Protein AF-A0A3C1U061-F1 (afdb_monomer_lite)

Structure (mmCIF, N/CA/C/O backbone):
data_AF-A0A3C1U061-F1
#
_entry.id   AF-A0A3C1U061-F1
#
loop_
_atom_site.group_PDB
_atom_site.id
_atom_site.type_symbol
_atom_site.label_atom_id
_atom_site.label_alt_id
_atom_site.label_comp_id
_atom_site.label_asym_id
_atom_site.label_entity_id
_atom_site.label_seq_id
_atom_site.pdbx_PDB_ins_code
_atom_site.Cartn_x
_atom_site.Cartn_y
_atom_site.Cartn_z
_atom_site.occupancy
_atom_site.B_iso_or_equiv
_atom_site.auth_seq_id
_atom_site.auth_comp_id
_atom_site.auth_asym_id
_atom_site.auth_atom_id
_atom_site.pdbx_PDB_model_num
ATOM 1 N N . VAL A 1 1 ? 3.618 -9.344 3.470 1.00 95.88 1 VAL A N 1
ATOM 2 C CA . VAL A 1 1 ? 4.901 -8.644 3.157 1.00 95.88 1 VAL A CA 1
ATOM 3 C C . VAL A 1 1 ? 5.722 -9.287 2.033 1.00 95.88 1 VAL A C 1
ATOM 5 O O . VAL A 1 1 ? 5.804 -8.674 0.985 1.00 95.88 1 VAL A O 1
ATOM 8 N N . HIS A 1 2 ? 6.323 -10.475 2.186 1.00 97.38 2 HIS A N 1
ATOM 9 C CA . HIS A 1 2 ? 7.263 -11.054 1.194 1.00 97.38 2 HIS A CA 1
ATOM 10 C C . HIS A 1 2 ? 6.596 -11.769 -0.002 1.00 97.38 2 HIS A C 1
ATOM 12 O O . HIS A 1 2 ? 7.195 -12.647 -0.610 1.00 97.38 2 HIS A O 1
ATOM 18 N N . ALA A 1 3 ? 5.347 -11.420 -0.317 1.00 97.56 3 ALA A N 1
ATOM 19 C CA . ALA A 1 3 ? 4.563 -12.103 -1.348 1.00 97.56 3 ALA A CA 1
ATOM 20 C C . ALA A 1 3 ? 3.864 -11.158 -2.334 1.00 97.56 3 ALA A C 1
ATOM 22 O O . ALA A 1 3 ? 3.683 -11.499 -3.498 1.00 97.56 3 ALA A O 1
ATOM 23 N N . VAL A 1 4 ? 3.451 -9.978 -1.871 1.00 97.56 4 VAL A N 1
ATOM 24 C CA . VAL A 1 4 ? 2.769 -8.980 -2.705 1.00 97.56 4 VAL A CA 1
ATOM 25 C C . VAL A 1 4 ? 3.698 -8.515 -3.832 1.00 97.56 4 VAL A C 1
ATOM 27 O O . VAL A 1 4 ? 4.898 -8.367 -3.612 1.00 97.56 4 VAL A O 1
ATOM 30 N N . GLY A 1 5 ? 3.155 -8.356 -5.037 1.00 97.19 5 GLY A N 1
ATOM 31 C CA . GLY A 1 5 ? 3.887 -8.118 -6.286 1.00 97.19 5 GLY A CA 1
ATOM 32 C C . GLY A 1 5 ? 4.450 -9.385 -6.947 1.00 97.19 5 GLY A C 1
ATOM 33 O O . GLY A 1 5 ? 4.489 -9.456 -8.173 1.00 97.19 5 GLY A O 1
ATOM 34 N N . MET A 1 6 ? 4.811 -10.407 -6.161 1.00 97.25 6 MET A N 1
ATOM 35 C CA . MET A 1 6 ? 5.589 -11.561 -6.644 1.00 97.25 6 MET A CA 1
ATOM 36 C C . MET A 1 6 ? 4.797 -12.868 -6.784 1.00 97.25 6 MET A C 1
ATOM 38 O O . MET A 1 6 ? 5.207 -13.761 -7.512 1.00 97.25 6 MET A O 1
ATOM 42 N N . TYR A 1 7 ? 3.658 -13.004 -6.102 1.00 96.94 7 TYR A N 1
ATOM 43 C CA . TYR A 1 7 ? 2.848 -14.226 -6.126 1.00 96.94 7 TYR A CA 1
ATOM 44 C C . TYR A 1 7 ? 1.411 -13.927 -6.556 1.00 96.94 7 TYR A C 1
ATOM 46 O O . TYR A 1 7 ? 0.850 -12.889 -6.204 1.00 96.94 7 TYR A O 1
ATOM 54 N N . GLY A 1 8 ? 0.803 -14.880 -7.260 1.00 95.69 8 GLY A N 1
ATOM 55 C CA . GLY A 1 8 ? -0.548 -14.778 -7.808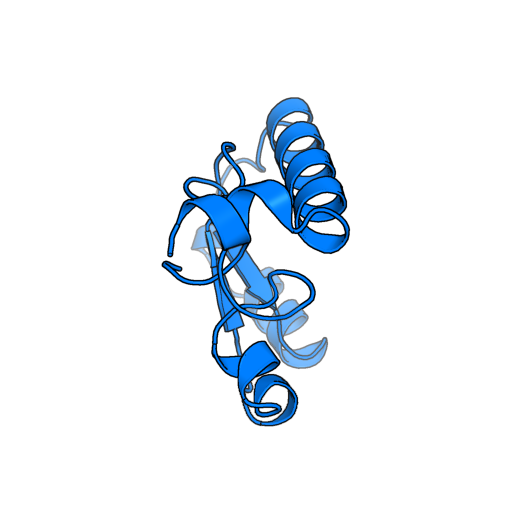 1.00 95.69 8 GLY A CA 1
ATOM 56 C C . GLY A 1 8 ? -0.554 -14.081 -9.164 1.00 95.69 8 GLY A C 1
ATOM 57 O O . GLY A 1 8 ? 0.339 -13.291 -9.462 1.00 95.69 8 GLY A O 1
ATOM 58 N N . HIS A 1 9 ? -1.572 -14.372 -9.976 1.00 94.94 9 HIS A N 1
ATOM 59 C CA . HIS A 1 9 ? -1.650 -13.887 -11.357 1.00 94.94 9 HIS A CA 1
ATOM 60 C C . HIS A 1 9 ? -1.540 -12.359 -11.461 1.00 94.94 9 HIS A C 1
ATOM 62 O O . HIS A 1 9 ? -0.871 -11.860 -12.353 1.00 94.94 9 HIS A O 1
ATOM 68 N N . GLU A 1 10 ? -2.128 -11.629 -10.513 1.00 96.88 10 GLU A N 1
ATOM 69 C CA . GLU A 1 10 ? -2.100 -10.161 -10.462 1.00 96.88 10 GLU A CA 1
ATOM 70 C C . GLU A 1 10 ? -1.136 -9.604 -9.392 1.00 96.88 10 GLU A C 1
ATOM 72 O O . GLU A 1 10 ? -1.244 -8.449 -8.984 1.00 96.88 10 GLU A O 1
ATOM 77 N N . GLY A 1 11 ? -0.231 -10.426 -8.846 1.00 97.25 11 GLY A N 1
ATOM 78 C CA . GLY A 1 11 ? 0.666 -10.003 -7.764 1.00 97.25 11 GLY A CA 1
ATOM 79 C C . GLY A 1 11 ? -0.028 -9.782 -6.408 1.00 97.25 11 GLY A C 1
ATOM 80 O O . GLY A 1 11 ? 0.536 -9.138 -5.522 1.00 97.25 11 GLY A O 1
ATOM 81 N N . GLY A 1 12 ? -1.239 -10.313 -6.207 1.00 96.81 12 GLY A N 1
ATOM 82 C CA . GLY A 1 12 ? -2.004 -10.182 -4.955 1.00 96.81 12 GLY A CA 1
ATOM 83 C C . GLY A 1 12 ? -1.419 -10.939 -3.749 1.00 96.81 12 GLY A C 1
ATOM 84 O O . GLY A 1 12 ? -1.894 -10.794 -2.625 1.00 96.81 12 GLY A O 1
ATOM 85 N N . GLY A 1 13 ? -0.376 -11.743 -3.953 1.00 97.88 13 GLY A N 1
ATOM 86 C CA . GLY A 1 13 ? 0.262 -12.565 -2.931 1.00 97.88 13 GLY A CA 1
ATOM 87 C C . GLY A 1 13 ? -0.265 -14.003 -2.882 1.00 97.88 13 GLY A C 1
ATOM 88 O O . GLY A 1 13 ? -1.108 -14.424 -3.672 1.00 97.88 13 GLY A O 1
ATOM 89 N N . VAL A 1 14 ? 0.245 -14.780 -1.923 1.00 97.81 14 VAL A N 1
ATOM 90 C CA . VAL A 1 14 ? -0.052 -16.221 -1.799 1.00 97.81 14 VAL A CA 1
ATOM 91 C C . VAL A 1 14 ? -1.528 -16.492 -1.494 1.00 97.81 14 VAL A C 1
ATOM 93 O O . VAL A 1 14 ? -2.079 -17.464 -1.999 1.00 97.81 14 VAL A O 1
ATOM 96 N N . ALA A 1 15 ? -2.189 -15.635 -0.710 1.00 97.75 15 ALA A N 1
ATOM 97 C CA . ALA A 1 15 ? -3.617 -15.789 -0.427 1.00 97.75 15 ALA A CA 1
ATOM 98 C C . ALA A 1 15 ? -4.457 -15.676 -1.711 1.00 97.75 15 ALA A C 1
ATOM 100 O O . ALA A 1 15 ? -5.291 -16.540 -1.967 1.00 97.75 15 ALA A O 1
ATOM 101 N N . ALA A 1 16 ? -4.173 -14.681 -2.560 1.00 96.88 16 ALA A N 1
ATOM 102 C CA . ALA A 1 16 ? -4.819 -14.532 -3.864 1.00 96.88 16 ALA A CA 1
ATOM 103 C C . ALA A 1 16 ? -4.489 -15.704 -4.803 1.00 96.88 16 ALA A C 1
ATOM 105 O O . ALA A 1 16 ? -5.387 -16.262 -5.423 1.00 96.88 16 ALA A O 1
ATOM 106 N N . MET A 1 17 ? -3.223 -16.141 -4.849 1.00 96.88 17 MET A N 1
ATOM 107 C CA . MET A 1 17 ? -2.800 -17.318 -5.626 1.00 96.88 17 MET A CA 1
ATOM 108 C C . MET A 1 17 ? -3.581 -18.585 -5.247 1.00 96.88 17 MET A C 1
ATOM 110 O O . MET A 1 17 ? -3.882 -19.401 -6.110 1.00 96.88 17 MET A O 1
ATOM 114 N N . ARG A 1 18 ? -3.894 -18.759 -3.959 1.00 98.00 18 ARG A N 1
ATOM 115 C CA . ARG A 1 18 ? -4.617 -19.928 -3.440 1.00 98.00 18 ARG A CA 1
ATOM 116 C C . ARG A 1 18 ? -6.141 -19.766 -3.447 1.00 98.00 18 ARG A C 1
ATOM 118 O O . ARG A 1 18 ? -6.822 -20.673 -2.987 1.00 98.00 18 ARG A O 1
ATOM 125 N N . GLY A 1 19 ? -6.677 -18.635 -3.915 1.00 97.69 19 GLY A N 1
ATOM 126 C CA . GLY A 1 19 ? -8.117 -18.353 -3.861 1.00 97.69 19 GLY A CA 1
ATOM 127 C C . GLY A 1 19 ? -8.664 -18.200 -2.435 1.00 97.69 19 GLY A C 1
ATOM 128 O O . GLY A 1 19 ? -9.833 -18.467 -2.188 1.00 97.69 19 GLY A O 1
ATOM 129 N N . LEU A 1 20 ? -7.812 -17.809 -1.483 1.00 98.00 20 LEU A N 1
ATOM 130 C CA . LEU A 1 20 ? -8.154 -17.669 -0.062 1.00 98.00 20 LEU A CA 1
ATOM 131 C C . LEU A 1 20 ? -8.242 -16.206 0.389 1.00 98.00 20 LEU A C 1
ATOM 133 O O . LEU A 1 20 ? -8.460 -15.965 1.568 1.00 98.00 20 LEU A O 1
ATOM 137 N N . ALA A 1 21 ? -8.038 -15.232 -0.506 1.00 95.81 21 ALA A N 1
ATOM 138 C CA . ALA A 1 21 ? -7.982 -13.813 -0.141 1.00 95.81 21 ALA A CA 1
ATOM 139 C C . ALA A 1 21 ? -9.245 -13.339 0.601 1.00 95.81 21 ALA A C 1
ATOM 141 O O . ALA A 1 21 ? -9.118 -12.656 1.611 1.00 95.81 21 ALA A O 1
ATOM 142 N N . ASP A 1 22 ? -10.426 -13.790 0.171 1.00 96.25 22 ASP A N 1
ATOM 143 C CA . ASP A 1 22 ? -11.714 -13.420 0.778 1.00 96.25 22 ASP A CA 1
ATOM 144 C C . ASP A 1 22 ? -11.966 -14.073 2.150 1.00 96.25 22 ASP A C 1
ATOM 146 O O . ASP A 1 22 ? -12.921 -13.725 2.837 1.00 96.25 22 ASP A O 1
ATOM 150 N N . GLN A 1 23 ? -11.117 -15.021 2.566 1.00 97.62 23 GLN A N 1
ATOM 151 C CA . GL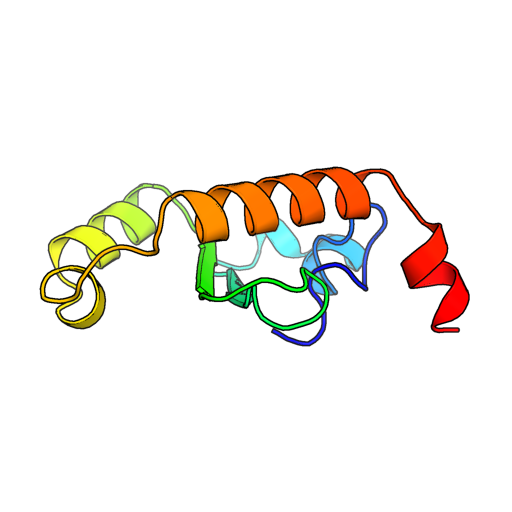N A 1 23 ? -11.171 -15.662 3.887 1.00 97.62 23 GLN A CA 1
ATOM 152 C C . GLN A 1 23 ? -10.218 -15.002 4.896 1.00 97.62 23 GLN A C 1
ATOM 154 O O . GLN A 1 23 ? -10.122 -15.456 6.034 1.00 97.62 23 GLN A O 1
ATOM 159 N N . ILE A 1 24 ? -9.468 -13.974 4.482 1.00 98.12 24 ILE A N 1
ATOM 160 C CA . ILE A 1 24 ? -8.520 -13.262 5.338 1.00 98.12 24 ILE A CA 1
ATOM 161 C C . ILE A 1 24 ? -9.115 -11.908 5.722 1.00 98.12 24 ILE A C 1
ATOM 163 O O . ILE A 1 24 ? -9.258 -11.034 4.873 1.00 98.12 24 ILE A O 1
ATOM 167 N N . ASP A 1 25 ? -9.390 -11.704 7.012 1.00 98.50 25 ASP A N 1
ATOM 168 C CA . ASP A 1 25 ? -10.003 -10.461 7.504 1.00 98.50 25 ASP A CA 1
ATOM 169 C C . ASP A 1 25 ? -9.132 -9.218 7.259 1.00 98.50 25 ASP A C 1
ATOM 171 O O . ASP A 1 25 ? -9.638 -8.138 6.951 1.00 98.50 25 ASP A O 1
ATOM 175 N N . ILE A 1 26 ? -7.810 -9.361 7.423 1.00 98.62 26 ILE A N 1
ATOM 176 C CA . ILE A 1 26 ? -6.833 -8.280 7.254 1.00 98.62 26 ILE A CA 1
ATOM 177 C C . ILE A 1 26 ? -5.596 -8.806 6.529 1.00 98.62 26 ILE A C 1
ATOM 179 O O . ILE A 1 26 ? -4.849 -9.636 7.050 1.00 98.62 26 ILE A O 1
ATOM 183 N N . ILE A 1 27 ? -5.310 -8.249 5.354 1.00 98.62 27 ILE A N 1
ATOM 184 C CA . ILE A 1 27 ? -4.060 -8.481 4.628 1.00 98.62 27 ILE A CA 1
ATOM 185 C C . ILE A 1 27 ? -3.130 -7.290 4.849 1.00 98.62 27 ILE A C 1
ATOM 187 O O . ILE A 1 27 ? -3.451 -6.162 4.485 1.00 98.62 27 ILE A O 1
ATOM 191 N N . GLN A 1 28 ? -1.940 -7.545 5.398 1.00 98.50 28 GLN A N 1
ATOM 192 C CA . GLN A 1 28 ? -0.909 -6.526 5.602 1.00 98.50 28 GLN A CA 1
ATOM 193 C C . GLN A 1 28 ? 0.224 -6.643 4.566 1.00 98.50 28 GLN A C 1
ATOM 195 O O . GLN A 1 28 ? 0.852 -7.696 4.373 1.00 98.50 28 GLN A O 1
ATOM 200 N N . GLY A 1 29 ? 0.522 -5.521 3.908 1.00 98.44 29 GLY A N 1
ATOM 201 C CA . GLY A 1 29 ? 1.539 -5.417 2.864 1.00 98.44 29 GLY A CA 1
ATOM 202 C C . GLY A 1 29 ? 2.533 -4.281 3.090 1.00 98.44 29 GLY A C 1
ATOM 203 O O . GLY A 1 29 ? 2.293 -3.339 3.844 1.00 98.44 29 GLY A O 1
ATOM 204 N N . THR A 1 30 ? 3.682 -4.379 2.418 1.00 98.56 30 THR A N 1
ATOM 205 C CA . THR A 1 30 ? 4.672 -3.296 2.343 1.00 98.56 30 THR A CA 1
ATOM 206 C C . THR A 1 30 ? 4.758 -2.788 0.916 1.00 98.56 30 THR A C 1
ATOM 208 O O . THR A 1 30 ? 4.627 -3.578 -0.015 1.00 98.56 30 THR A O 1
ATOM 211 N N . LEU A 1 31 ? 5.032 -1.497 0.764 1.00 98.62 31 LEU A N 1
ATOM 212 C CA . LEU A 1 31 ? 5.362 -0.848 -0.502 1.00 98.62 31 LEU A CA 1
ATOM 213 C C . LEU A 1 31 ? 6.882 -0.819 -0.754 1.00 98.62 31 LEU A C 1
ATOM 215 O O . LEU A 1 31 ? 7.312 -0.512 -1.857 1.00 98.62 31 LEU A O 1
ATOM 219 N N . GLY A 1 32 ? 7.702 -1.176 0.243 1.00 98.00 32 GLY A N 1
ATOM 220 C CA . GLY A 1 32 ? 9.167 -1.067 0.192 1.00 98.00 32 GLY A CA 1
ATOM 221 C C . GLY A 1 32 ? 9.929 -2.320 -0.227 1.00 98.00 32 GLY A C 1
ATOM 222 O O . GLY A 1 32 ? 11.093 -2.466 0.127 1.00 98.00 32 GLY A O 1
ATOM 223 N N . LYS A 1 33 ? 9.276 -3.266 -0.910 1.00 97.56 33 LYS A N 1
ATOM 224 C CA . LYS A 1 33 ? 9.923 -4.478 -1.446 1.00 97.56 33 LYS A CA 1
ATOM 225 C C . LYS A 1 33 ? 9.678 -4.590 -2.944 1.00 97.56 33 LYS A C 1
ATOM 227 O O . LYS A 1 33 ? 10.193 -3.764 -3.682 1.00 97.56 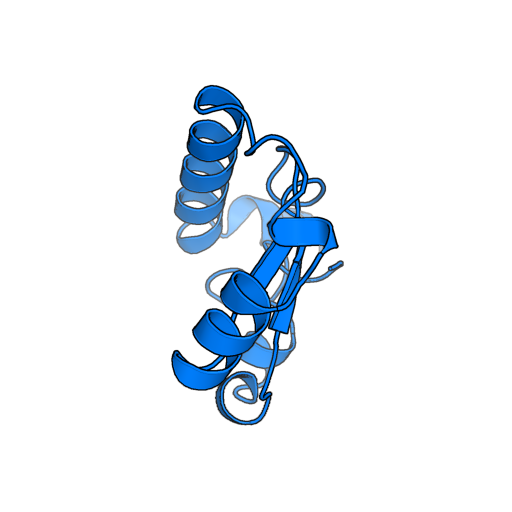33 LYS A O 1
ATOM 232 N N . ALA A 1 34 ? 8.851 -5.539 -3.383 1.00 97.38 34 ALA A N 1
ATOM 233 C CA . ALA A 1 34 ? 8.541 -5.739 -4.799 1.00 97.38 34 ALA A CA 1
ATOM 234 C C . ALA A 1 34 ? 8.040 -4.457 -5.491 1.00 97.38 34 ALA A C 1
ATOM 236 O O . ALA A 1 34 ? 8.364 -4.215 -6.643 1.00 97.38 34 ALA A O 1
ATOM 237 N N . PHE A 1 35 ? 7.307 -3.601 -4.770 1.00 98.25 35 PHE A N 1
ATOM 238 C CA . PHE A 1 35 ? 6.801 -2.333 -5.304 1.00 98.25 35 PHE A CA 1
ATOM 239 C C . PHE A 1 35 ? 7.834 -1.188 -5.355 1.00 98.25 35 PHE A C 1
ATOM 241 O O . PHE A 1 35 ? 7.503 -0.118 -5.852 1.00 98.25 35 PHE A O 1
ATOM 248 N N . GLY A 1 36 ? 9.053 -1.369 -4.832 1.00 97.31 36 GLY A N 1
ATOM 249 C CA . GLY A 1 36 ? 10.165 -0.420 -4.998 1.00 97.31 36 GLY A CA 1
ATOM 250 C C . GLY A 1 36 ? 9.967 0.990 -4.417 1.00 97.31 36 GLY A C 1
ATOM 251 O O . GLY A 1 36 ? 10.710 1.896 -4.780 1.00 97.31 36 GLY A O 1
ATOM 252 N N . ALA A 1 37 ? 8.979 1.198 -3.543 1.00 98.06 37 ALA A N 1
ATOM 253 C CA . ALA A 1 37 ? 8.648 2.495 -2.951 1.00 98.06 37 ALA A CA 1
ATOM 254 C C . ALA A 1 37 ? 8.904 2.490 -1.430 1.00 98.06 37 ALA A C 1
ATOM 256 O O . ALA A 1 37 ? 9.847 1.869 -0.947 1.00 98.06 37 ALA A O 1
ATOM 257 N N . ALA A 1 38 ? 8.080 3.187 -0.645 1.00 98.19 38 ALA A N 1
ATOM 258 C CA . ALA A 1 38 ? 8.134 3.150 0.813 1.00 98.19 38 ALA A CA 1
ATOM 259 C C . ALA A 1 38 ? 6.726 3.207 1.413 1.00 98.19 38 ALA A C 1
ATOM 261 O O . ALA A 1 38 ? 5.801 3.754 0.815 1.00 98.19 38 ALA A O 1
ATOM 262 N N . GLY A 1 39 ? 6.573 2.626 2.603 1.00 97.81 39 GLY A N 1
ATOM 263 C CA . GLY A 1 39 ? 5.308 2.566 3.333 1.00 97.81 39 GLY A CA 1
ATOM 264 C C . GLY A 1 39 ? 4.760 1.149 3.503 1.00 97.81 39 GLY A C 1
ATOM 265 O O . GLY A 1 39 ? 5.349 0.146 3.081 1.00 97.81 39 GLY A O 1
ATOM 266 N N . GLY A 1 40 ? 3.608 1.075 4.155 1.00 97.94 40 GLY A N 1
ATOM 267 C CA . GLY A 1 40 ? 2.855 -0.148 4.384 1.00 97.94 40 GLY A CA 1
ATOM 268 C C . GLY A 1 40 ? 1.362 0.134 4.343 1.00 97.94 40 GLY A C 1
ATOM 269 O O . GLY A 1 40 ? 0.943 1.288 4.364 1.00 97.94 40 GLY A O 1
ATOM 270 N N . TYR A 1 41 ? 0.573 -0.927 4.250 1.00 98.62 41 TYR A N 1
ATOM 271 C CA . TYR A 1 41 ? -0.879 -0.837 4.194 1.00 98.62 41 TYR A CA 1
ATOM 272 C C . TYR A 1 41 ? -1.527 -2.050 4.857 1.00 98.62 41 TYR A C 1
ATOM 274 O O . TYR A 1 41 ? -0.897 -3.105 5.009 1.00 98.62 41 TYR A O 1
ATOM 282 N N . ILE A 1 42 ? -2.806 -1.885 5.185 1.00 98.62 42 ILE A N 1
ATOM 283 C CA . ILE A 1 42 ? -3.747 -2.978 5.404 1.00 98.62 42 ILE A CA 1
ATOM 284 C C . ILE A 1 42 ? -4.826 -2.924 4.319 1.00 98.62 42 ILE A C 1
ATOM 286 O O . ILE A 1 42 ? -5.196 -1.841 3.870 1.00 98.62 42 ILE A O 1
ATOM 290 N N . ALA A 1 43 ? -5.300 -4.087 3.889 1.00 98.31 43 ALA A N 1
ATOM 291 C CA . ALA A 1 43 ? -6.514 -4.252 3.104 1.00 98.31 43 ALA A CA 1
ATOM 292 C C . ALA A 1 43 ? -7.468 -5.123 3.926 1.00 98.31 43 ALA A C 1
ATOM 294 O O . ALA A 1 43 ? -7.090 -6.216 4.350 1.00 98.31 43 ALA A O 1
ATOM 295 N N . ALA A 1 44 ? -8.650 -4.592 4.209 1.00 98.56 44 ALA A N 1
ATOM 296 C CA . ALA A 1 44 ? -9.668 -5.188 5.065 1.00 98.56 44 ALA A CA 1
ATOM 297 C C . ALA A 1 44 ? -11.037 -4.589 4.701 1.00 98.56 44 ALA A C 1
ATOM 299 O O . ALA A 1 44 ? -11.122 -3.729 3.820 1.00 98.56 44 ALA A O 1
ATOM 300 N 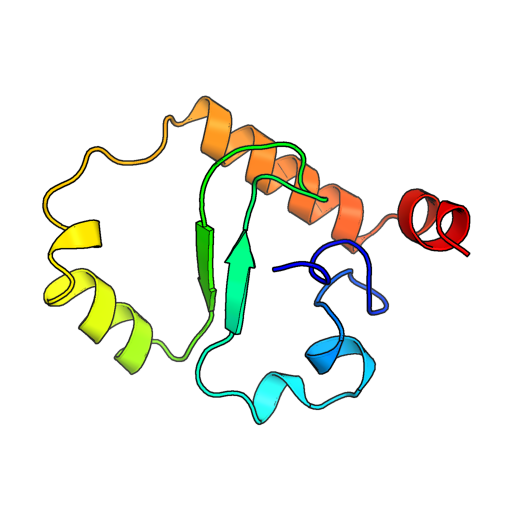N . SER A 1 45 ? -12.097 -5.005 5.394 1.00 98.38 45 SER A N 1
ATOM 301 C CA . SER A 1 45 ? -13.420 -4.385 5.257 1.00 98.38 45 SER A CA 1
ATOM 302 C C . SER A 1 45 ? -13.417 -2.905 5.666 1.00 98.38 45 SER A C 1
ATOM 304 O O . SER A 1 45 ? -12.580 -2.465 6.461 1.00 98.38 45 SER A O 1
ATOM 306 N N . ASP A 1 46 ? -14.395 -2.140 5.173 1.00 98.50 46 ASP A N 1
ATOM 307 C CA . ASP A 1 46 ? -14.534 -0.712 5.491 1.00 98.50 46 ASP A CA 1
ATOM 308 C C . ASP A 1 46 ? -14.627 -0.459 6.998 1.00 98.50 46 ASP A C 1
ATOM 310 O O . ASP A 1 46 ? -14.001 0.468 7.502 1.00 98.50 46 ASP A O 1
ATOM 314 N N . VAL A 1 47 ? -15.337 -1.323 7.733 1.00 98.62 47 VAL A N 1
ATOM 315 C CA . VAL A 1 47 ? -15.477 -1.221 9.195 1.00 98.62 47 VAL A CA 1
ATOM 316 C C . VAL A 1 47 ? -14.123 -1.363 9.891 1.00 98.62 47 VAL A C 1
ATOM 318 O O . VAL A 1 47 ? -13.808 -0.588 10.796 1.00 98.62 47 VAL A O 1
ATOM 321 N N . ILE A 1 48 ? -13.292 -2.321 9.465 1.00 98.62 48 ILE A N 1
ATOM 322 C CA . ILE A 1 48 ? -11.953 -2.514 10.037 1.00 98.62 48 ILE A CA 1
ATOM 323 C C . ILE A 1 48 ? -11.055 -1.327 9.680 1.00 98.62 48 ILE A C 1
ATOM 325 O O . ILE A 1 48 ? -10.405 -0.762 10.561 1.00 98.62 48 ILE A O 1
ATOM 329 N N . CYS A 1 49 ? -11.036 -0.918 8.409 1.00 98.69 49 CYS A N 1
ATOM 330 C CA . CYS A 1 49 ? -10.245 0.220 7.945 1.00 98.69 49 CYS A CA 1
ATOM 331 C C . CYS A 1 49 ? -10.631 1.520 8.673 1.00 98.69 49 CYS A C 1
ATOM 333 O O . CYS A 1 49 ? -9.747 2.271 9.091 1.00 98.69 49 CYS A O 1
ATOM 335 N N . ASP A 1 50 ? -11.928 1.766 8.874 1.00 98.75 50 ASP A N 1
ATOM 336 C CA . ASP A 1 50 ? -12.436 2.943 9.581 1.00 98.75 50 ASP A CA 1
ATOM 337 C C . ASP A 1 50 ? -12.097 2.907 11.076 1.00 98.75 50 ASP A C 1
ATOM 339 O O . ASP A 1 50 ? -11.654 3.907 11.645 1.00 98.75 50 ASP A O 1
ATOM 343 N N . THR A 1 51 ? -12.188 1.727 11.694 1.00 98.69 51 THR A N 1
ATOM 344 C CA . THR A 1 51 ? -11.775 1.523 13.089 1.00 98.69 51 THR A CA 1
ATOM 345 C C . THR A 1 51 ? -10.286 1.819 13.270 1.00 98.69 51 THR A C 1
ATOM 347 O O . THR A 1 51 ? -9.915 2.565 14.178 1.00 98.69 51 THR A O 1
ATOM 350 N N . VAL A 1 52 ? -9.424 1.286 12.395 1.00 98.44 52 VAL A N 1
ATOM 351 C CA . VAL A 1 52 ? -7.968 1.483 12.476 1.00 98.44 52 VAL A CA 1
ATOM 352 C C . VAL A 1 52 ? -7.587 2.939 12.224 1.00 98.44 52 VAL A C 1
ATOM 354 O O . VAL A 1 52 ? -6.803 3.486 12.997 1.00 98.44 52 VAL A O 1
ATOM 357 N N . ARG A 1 53 ? -8.142 3.601 11.198 1.00 98.19 53 ARG A N 1
ATOM 358 C CA . ARG A 1 53 ? -7.805 5.011 10.922 1.00 98.19 53 ARG A CA 1
ATOM 359 C C . ARG A 1 53 ? -8.333 5.975 11.990 1.00 98.19 53 ARG A C 1
ATOM 361 O O . ARG A 1 53 ? -7.728 7.023 12.187 1.00 98.19 53 ARG A O 1
ATOM 368 N N . SER A 1 54 ? -9.415 5.613 12.685 1.00 98.62 54 SER A N 1
ATOM 369 C CA . SER A 1 54 ? -10.031 6.439 13.736 1.00 98.62 54 SER A CA 1
ATOM 370 C C . SER A 1 54 ? -9.420 6.242 15.125 1.00 98.62 54 SER A C 1
ATOM 372 O O . SER A 1 54 ? -9.514 7.143 15.953 1.00 98.62 54 SER A O 1
ATOM 374 N N . ASN A 1 55 ? -8.785 5.093 15.396 1.00 98.56 55 ASN A N 1
ATOM 375 C CA . ASN A 1 55 ? -8.257 4.758 16.729 1.00 98.56 55 ASN A CA 1
ATOM 376 C C . ASN A 1 55 ? -6.744 4.476 16.757 1.00 98.56 55 ASN A C 1
ATOM 378 O O . ASN A 1 55 ? -6.131 4.448 17.824 1.00 98.56 55 ASN A O 1
ATOM 382 N N . GLY A 1 56 ? -6.117 4.239 15.605 1.00 97.94 56 GLY A N 1
ATOM 383 C CA . GLY A 1 56 ? -4.709 3.873 15.516 1.00 97.94 56 GLY A CA 1
ATOM 384 C C . GLY A 1 56 ? -3.796 5.073 15.734 1.00 97.94 56 GLY A C 1
ATOM 385 O O . GLY A 1 56 ? -3.582 5.862 14.817 1.00 97.94 56 GLY A O 1
ATOM 386 N N . SER A 1 57 ? -3.182 5.182 16.915 1.00 98.25 57 SER A N 1
ATOM 387 C CA . SER A 1 57 ? -2.253 6.279 17.235 1.00 98.25 57 SER A CA 1
ATOM 388 C C . SER A 1 57 ? -1.103 6.400 16.228 1.00 98.25 57 SER A C 1
ATOM 390 O O . SER A 1 57 ? -0.759 7.506 15.820 1.00 98.25 57 SER A O 1
ATOM 392 N N . GLY A 1 58 ? -0.569 5.266 15.759 1.00 97.12 58 GLY A N 1
ATOM 393 C CA . GLY A 1 58 ? 0.476 5.215 14.731 1.00 97.12 58 GLY A CA 1
ATOM 394 C C . GLY A 1 58 ? 0.027 5.656 13.332 1.00 97.12 58 GLY A C 1
ATOM 395 O O . GLY A 1 58 ? 0.879 5.921 12.492 1.00 97.12 58 GLY A O 1
ATOM 396 N N . PHE A 1 59 ? -1.283 5.745 13.078 1.00 97.88 59 PHE A N 1
ATOM 397 C CA . PHE A 1 59 ? -1.848 6.321 11.856 1.00 97.88 59 PHE A CA 1
ATOM 398 C C . PHE A 1 59 ? -2.184 7.809 12.040 1.00 97.88 59 PHE A C 1
ATOM 400 O O . PHE A 1 59 ? -1.886 8.614 11.166 1.00 97.88 59 PHE A O 1
ATOM 407 N N . ILE A 1 60 ? -2.775 8.179 13.182 1.00 98.69 60 ILE A N 1
ATOM 408 C CA . ILE A 1 60 ? -3.280 9.536 13.455 1.00 98.69 60 ILE A CA 1
ATOM 409 C C . ILE A 1 60 ? -2.144 10.529 13.722 1.00 98.69 60 ILE A C 1
ATOM 411 O O . ILE A 1 60 ? -2.157 11.643 13.205 1.00 98.69 60 ILE A O 1
ATOM 415 N N . PHE A 1 61 ? -1.163 10.146 14.540 1.00 98.44 61 PHE A N 1
ATOM 416 C CA . PHE A 1 61 ? -0.147 11.064 15.066 1.00 98.44 61 PHE A CA 1
ATOM 417 C C . PHE A 1 61 ? 1.187 10.946 14.324 1.00 98.44 61 PHE A C 1
ATOM 419 O O . PHE A 1 61 ? 2.257 10.974 14.930 1.00 98.44 61 PHE A O 1
ATOM 426 N N . THR A 1 62 ? 1.128 10.796 13.002 1.00 98.19 62 THR A N 1
ATOM 427 C CA . THR A 1 62 ? 2.306 10.744 12.132 1.00 98.19 62 THR A CA 1
ATOM 428 C C . THR A 1 62 ? 2.064 11.518 10.840 1.00 98.19 62 THR A C 1
ATOM 430 O O . THR A 1 62 ? 0.925 11.735 10.428 1.00 98.19 62 THR A O 1
ATOM 433 N N . THR A 1 63 ? 3.135 11.956 10.180 1.00 98.50 63 THR A N 1
ATOM 434 C CA . THR A 1 63 ? 3.030 12.627 8.881 1.00 98.50 63 THR A CA 1
ATOM 435 C C . THR A 1 63 ? 2.652 11.618 7.798 1.00 98.50 63 THR A C 1
ATOM 437 O O . THR A 1 63 ? 3.242 10.541 7.705 1.00 98.50 63 THR A O 1
ATOM 440 N N . ALA A 1 64 ? 1.685 11.977 6.951 1.00 98.19 64 ALA A N 1
ATOM 441 C CA . ALA A 1 64 ? 1.306 11.160 5.805 1.00 98.19 64 ALA A CA 1
ATOM 442 C C . ALA A 1 64 ? 2.488 10.940 4.843 1.00 98.19 64 ALA A C 1
ATOM 444 O O . ALA A 1 64 ? 3.404 11.762 4.752 1.00 98.19 64 ALA A O 1
ATOM 445 N N . ILE A 1 65 ? 2.453 9.835 4.090 1.00 97.75 65 ILE A N 1
ATOM 446 C CA . ILE A 1 65 ? 3.490 9.540 3.095 1.00 97.75 65 ILE A CA 1
ATOM 447 C C . ILE A 1 65 ? 3.588 10.672 2.052 1.00 97.75 65 ILE A C 1
ATOM 449 O O . ILE A 1 65 ? 2.555 11.205 1.636 1.00 97.75 65 ILE A O 1
ATOM 453 N N . PRO A 1 66 ? 4.799 11.041 1.587 1.00 98.69 66 PRO A N 1
ATOM 454 C CA . PRO A 1 66 ? 4.946 12.077 0.571 1.00 98.69 66 PRO A CA 1
ATOM 455 C C . PRO A 1 66 ? 4.171 11.735 -0.715 1.00 98.69 66 PRO A C 1
ATOM 457 O O . PRO A 1 66 ? 4.232 10.583 -1.162 1.00 98.69 66 PRO A O 1
ATOM 460 N N . PRO A 1 67 ? 3.516 12.709 -1.381 1.00 98.56 67 PRO A N 1
ATOM 461 C CA . PRO A 1 67 ? 2.729 12.448 -2.591 1.00 98.56 67 PRO A CA 1
ATOM 462 C C . PRO A 1 67 ? 3.505 11.728 -3.703 1.00 98.56 67 PRO A C 1
ATOM 464 O O . PRO A 1 67 ? 2.973 10.826 -4.345 1.00 98.56 67 PRO A O 1
ATOM 467 N N . ALA A 1 68 ? 4.785 12.066 -3.892 1.00 98.62 68 ALA A N 1
ATOM 468 C CA . ALA A 1 68 ? 5.645 11.406 -4.875 1.00 98.62 68 ALA A CA 1
ATOM 469 C C . ALA A 1 68 ? 5.877 9.914 -4.560 1.00 98.62 68 ALA A C 1
ATOM 471 O O . ALA A 1 68 ? 5.875 9.084 -5.467 1.00 98.62 68 ALA A O 1
ATOM 472 N N . VAL A 1 69 ? 6.012 9.556 -3.277 1.00 98.69 69 VAL A N 1
ATOM 473 C CA . VAL A 1 69 ? 6.168 8.159 -2.835 1.00 98.69 69 VAL A CA 1
ATOM 474 C C . VAL A 1 69 ? 4.873 7.379 -3.067 1.00 98.69 69 VAL A C 1
ATOM 476 O O . VAL A 1 69 ? 4.913 6.258 -3.572 1.00 98.69 69 VAL A O 1
ATOM 479 N N . ALA A 1 70 ? 3.720 7.984 -2.763 1.00 98.62 70 ALA A N 1
ATOM 480 C CA . ALA A 1 70 ? 2.414 7.384 -3.030 1.00 98.62 70 ALA A CA 1
ATOM 481 C C . ALA A 1 70 ? 2.188 7.146 -4.535 1.00 98.62 70 ALA A C 1
ATOM 483 O O . ALA A 1 70 ? 1.715 6.080 -4.932 1.00 98.62 70 ALA A O 1
ATOM 484 N N . ALA A 1 71 ? 2.570 8.110 -5.379 1.00 98.75 71 ALA A N 1
ATOM 485 C CA . ALA A 1 71 ? 2.473 7.993 -6.830 1.00 98.75 71 ALA A CA 1
ATOM 486 C C . ALA A 1 71 ? 3.373 6.874 -7.380 1.0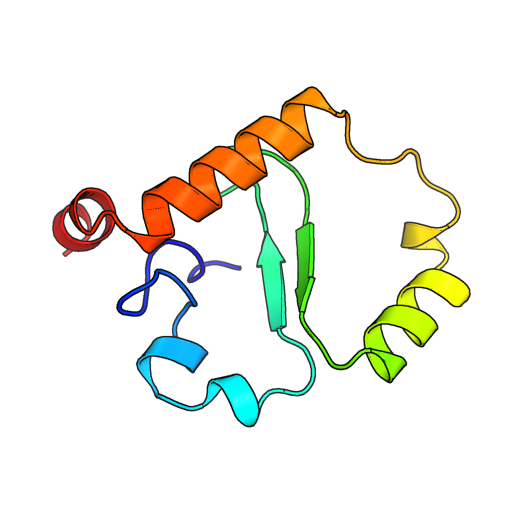0 98.75 71 ALA A C 1
ATOM 488 O O . ALA A 1 71 ? 2.907 6.064 -8.183 1.00 98.75 71 ALA A O 1
ATOM 489 N N . ALA A 1 72 ? 4.621 6.780 -6.905 1.00 98.75 72 ALA A N 1
ATOM 490 C CA . ALA A 1 72 ? 5.542 5.707 -7.279 1.00 98.75 72 ALA A CA 1
ATOM 491 C C . ALA A 1 72 ? 4.991 4.325 -6.892 1.00 98.75 72 ALA A C 1
ATOM 493 O O . ALA A 1 72 ? 4.945 3.421 -7.725 1.00 98.75 72 ALA A O 1
ATOM 494 N N . ALA A 1 73 ? 4.483 4.182 -5.664 1.00 98.69 73 ALA A N 1
ATOM 495 C CA . ALA A 1 73 ? 3.854 2.947 -5.209 1.00 98.69 73 ALA A CA 1
ATOM 496 C C . ALA A 1 73 ? 2.624 2.574 -6.055 1.00 98.69 73 ALA A C 1
ATOM 498 O O . ALA A 1 73 ? 2.464 1.419 -6.442 1.00 98.69 73 ALA A O 1
ATOM 499 N N . CYS A 1 74 ? 1.770 3.548 -6.383 1.00 98.62 74 CYS A N 1
ATOM 500 C CA . CYS A 1 74 ? 0.592 3.325 -7.220 1.00 98.62 74 CYS A CA 1
ATOM 501 C C . CYS A 1 74 ? 0.975 2.864 -8.636 1.00 98.62 74 CYS A C 1
ATOM 503 O O . CYS A 1 74 ? 0.372 1.925 -9.161 1.00 98.62 74 CYS A O 1
ATOM 505 N N . ALA A 1 75 ? 1.996 3.483 -9.236 1.00 98.75 75 ALA A N 1
ATOM 506 C CA . ALA A 1 75 ? 2.520 3.080 -10.537 1.00 98.75 75 ALA A CA 1
ATOM 507 C C . ALA A 1 75 ? 3.082 1.650 -10.504 1.00 98.75 75 ALA A C 1
ATOM 509 O O . ALA A 1 75 ? 2.728 0.841 -11.360 1.00 98.75 75 ALA A O 1
ATOM 510 N N . ALA A 1 76 ? 3.874 1.310 -9.482 1.00 98.56 76 ALA A N 1
ATOM 511 C CA . ALA A 1 76 ? 4.434 -0.029 -9.317 1.00 98.56 76 ALA A CA 1
ATOM 512 C C . ALA A 1 76 ? 3.351 -1.102 -9.122 1.00 98.56 76 ALA A C 1
ATOM 514 O O . ALA A 1 76 ? 3.419 -2.160 -9.743 1.00 98.56 76 ALA A O 1
ATOM 515 N N . VAL A 1 77 ? 2.319 -0.827 -8.313 1.00 98.50 77 VAL A N 1
ATOM 516 C CA . VAL A 1 77 ? 1.174 -1.739 -8.138 1.00 98.50 77 VAL A CA 1
ATOM 517 C C . VAL A 1 77 ? 0.456 -1.967 -9.467 1.00 98.50 77 VAL A C 1
ATOM 519 O O . VAL A 1 77 ? 0.178 -3.111 -9.812 1.00 98.50 77 VAL A O 1
ATOM 522 N N . ARG A 1 78 ? 0.177 -0.905 -10.236 1.00 98.62 78 ARG A N 1
ATOM 523 C CA . ARG A 1 78 ? -0.479 -1.023 -11.550 1.00 98.62 78 ARG A CA 1
ATOM 524 C C . ARG A 1 78 ? 0.351 -1.840 -12.536 1.00 98.62 78 ARG A C 1
ATOM 526 O O . ARG A 1 78 ? -0.214 -2.692 -13.212 1.00 98.62 78 ARG A O 1
ATOM 533 N N . HIS A 1 79 ? 1.661 -1.600 -12.586 1.00 98.50 79 HIS A N 1
ATOM 534 C CA . HIS A 1 79 ? 2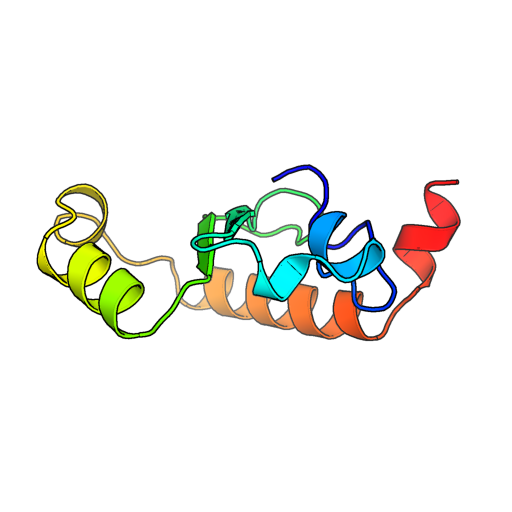.587 -2.340 -13.443 1.00 98.50 79 HIS A CA 1
ATOM 535 C C . HIS A 1 79 ? 2.642 -3.824 -13.074 1.00 98.50 79 HIS A C 1
ATOM 537 O O . HIS A 1 79 ? 2.375 -4.676 -13.914 1.00 98.50 79 HIS A O 1
ATOM 543 N N . LEU A 1 80 ? 2.900 -4.151 -11.804 1.00 98.06 80 LEU A N 1
ATOM 544 C CA . LEU A 1 80 ? 3.005 -5.546 -11.361 1.00 98.06 80 LEU A CA 1
ATOM 545 C C . LEU A 1 80 ? 1.672 -6.296 -11.431 1.00 98.06 80 LEU A C 1
ATOM 547 O O . LEU A 1 80 ? 1.671 -7.524 -11.497 1.00 98.06 80 LEU A O 1
ATOM 551 N N . ARG A 1 81 ? 0.538 -5.589 -11.448 1.00 98.00 81 ARG A N 1
ATOM 552 C CA . ARG A 1 81 ? -0.767 -6.212 -11.672 1.00 98.00 81 ARG A CA 1
ATOM 553 C C . ARG A 1 81 ? -0.889 -6.810 -13.076 1.00 98.00 81 ARG A C 1
ATOM 555 O O . ARG A 1 81 ? -1.474 -7.878 -13.214 1.00 98.00 81 ARG A O 1
ATOM 562 N N . SER A 1 82 ? -0.346 -6.142 -14.096 1.00 97.44 82 SER A N 1
ATOM 563 C CA . SER A 1 82 ? -0.459 -6.563 -15.501 1.00 97.44 82 SER A CA 1
ATOM 564 C C . SER A 1 82 ? 0.790 -7.258 -16.057 1.00 97.44 82 SER A C 1
ATOM 566 O O . SER A 1 82 ? 0.670 -8.051 -16.987 1.00 97.44 82 SER A O 1
ATOM 568 N N . SER A 1 83 ? 1.977 -6.992 -15.507 1.00 97.12 83 SER A N 1
ATOM 569 C CA . SER A 1 83 ? 3.247 -7.589 -15.942 1.00 97.12 83 SER A CA 1
ATOM 570 C C . SER A 1 83 ? 3.520 -8.920 -15.244 1.00 97.12 83 SER A C 1
ATOM 572 O O . SER A 1 83 ? 3.455 -8.989 -14.019 1.00 97.12 83 SER A O 1
ATOM 574 N N . GLN A 1 84 ? 3.872 -9.960 -16.009 1.00 96.62 84 GLN A N 1
ATOM 575 C CA . GLN A 1 84 ? 4.406 -11.224 -15.470 1.00 96.62 84 GLN A CA 1
ATOM 576 C C . GLN A 1 84 ? 5.941 -11.272 -15.453 1.00 96.62 84 GLN A C 1
ATOM 578 O O . GLN A 1 84 ? 6.499 -12.127 -14.776 1.00 96.62 84 GLN A O 1
ATOM 583 N N . ILE A 1 85 ? 6.625 -10.345 -16.136 1.00 97.25 85 ILE A N 1
ATOM 584 C CA . ILE A 1 85 ? 8.076 -10.401 -16.391 1.00 97.25 85 ILE A CA 1
ATOM 585 C C . ILE A 1 85 ? 8.871 -10.588 -15.091 1.00 97.25 85 ILE A C 1
ATOM 587 O O . ILE A 1 85 ? 9.747 -11.445 -15.007 1.00 97.25 85 ILE A O 1
ATOM 591 N N . GLU A 1 86 ? 8.549 -9.813 -14.058 1.00 96.12 86 GLU A N 1
ATOM 592 C CA . GLU A 1 86 ? 9.231 -9.854 -12.765 1.00 96.12 86 GLU A CA 1
ATOM 593 C C . GLU A 1 86 ? 8.965 -11.152 -11.994 1.00 96.12 86 GLU A C 1
ATOM 595 O O . GLU A 1 86 ? 9.834 -11.614 -11.257 1.00 96.12 86 GLU A O 1
ATOM 600 N N . ARG A 1 87 ? 7.768 -11.731 -12.148 1.00 95.00 87 ARG A N 1
ATOM 601 C CA . ARG A 1 87 ? 7.388 -12.990 -11.494 1.00 95.00 87 ARG A CA 1
ATOM 602 C C . ARG A 1 87 ? 8.051 -14.184 -12.161 1.00 95.00 87 ARG A C 1
ATOM 604 O O . ARG A 1 87 ? 8.578 -15.043 -11.461 1.00 95.00 87 ARG A O 1
ATOM 611 N N . ASP A 1 88 ? 8.070 -14.197 -13.488 1.00 95.31 88 ASP A N 1
ATOM 612 C CA . ASP A 1 88 ? 8.693 -15.260 -14.272 1.00 95.31 88 ASP A CA 1
ATOM 613 C C . ASP A 1 88 ? 10.215 -15.278 -14.064 1.00 95.31 88 ASP A C 1
ATOM 615 O O . ASP A 1 88 ? 10.806 -16.345 -13.947 1.00 95.31 88 ASP A O 1
ATOM 619 N N . ALA A 1 89 ? 10.847 -14.107 -13.918 1.00 93.62 89 ALA A N 1
ATOM 620 C CA . ALA A 1 89 ? 12.283 -13.986 -13.650 1.00 93.62 89 ALA A CA 1
ATOM 621 C C . ALA A 1 89 ? 12.721 -14.457 -12.245 1.00 93.62 89 ALA A C 1
ATOM 623 O O . ALA A 1 89 ? 13.919 -14.502 -11.967 1.00 93.62 89 ALA A O 1
ATOM 624 N N . GLN A 1 90 ? 11.781 -14.753 -11.340 1.00 81.00 90 GLN A N 1
ATOM 625 C CA . GLN A 1 90 ? 12.081 -15.217 -9.982 1.00 81.00 90 GLN A CA 1
ATOM 626 C C . GLN A 1 90 ? 12.176 -16.752 -9.873 1.00 81.00 90 GLN A C 1
ATOM 628 O O . GLN A 1 90 ? 12.688 -17.243 -8.863 1.00 81.00 90 GLN A O 1
ATOM 633 N N . GLN A 1 91 ? 11.642 -17.489 -10.855 1.00 61.09 91 GLN A N 1
ATOM 634 C CA . GLN A 1 91 ? 11.600 -18.960 -10.878 1.00 61.09 91 GLN A CA 1
ATOM 635 C C . GLN A 1 91 ? 12.857 -19.557 -11.513 1.00 61.09 91 GLN A C 1
ATOM 637 O O . GLN A 1 91 ? 13.259 -20.644 -11.041 1.00 61.09 91 GLN A O 1
#

Foldseek 3Di:
DVFALQDDLQSNGPCNNVVNPVVDQKDKAACVDQLVAGDIDIDHDPVVVVCCCVPPCVNPVDDDDDPVRVVSSVVSSVCSRNDCPNNVVVD

pLDDT: mean 97.22, std 4.31, range [61.09, 98.75]

Secondary structure (DSSP, 8-state):
--STTTSSTTS--HHHHTT-GGG-SEEEEESSSTT-S--EEEEE-HHHHHHHHHH-HHHHTSPPPPHHHHHHHHHHHHHHHH--HHHHTT-

Sequence (91 aa):
VHAVGMYGHEGGGVAAMRGLADQIDIIQGTLGKAFGAAGGYIAASDVICDTVRSNGSGFIFTTAIPPAVAAAACAAVRHLRSSQIERDAQQ

Radius of gyration: 14.1 Å; chains: 1; bounding box: 28×33×34 Å